Protein AF-A0A1H3J4U3-F1 (afdb_monomer_lite)

Structure (mmCIF, N/CA/C/O backbone):
data_AF-A0A1H3J4U3-F1
#
_entry.id   AF-A0A1H3J4U3-F1
#
loop_
_atom_site.group_PDB
_atom_site.id
_atom_site.type_symbol
_atom_site.label_atom_id
_atom_site.label_alt_id
_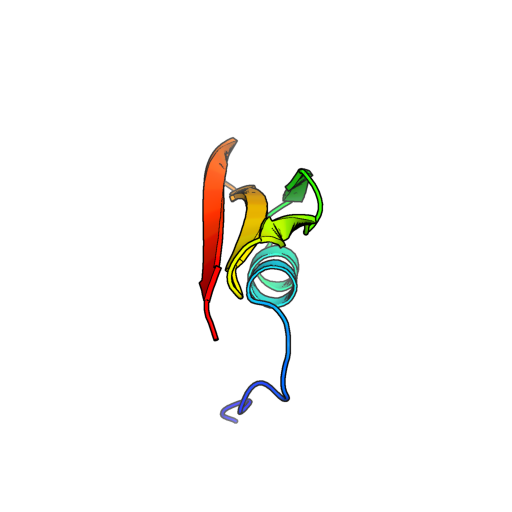atom_site.label_comp_id
_atom_site.label_asym_id
_atom_site.label_entity_id
_atom_site.label_seq_id
_atom_site.pdbx_PDB_ins_code
_atom_site.Cartn_x
_atom_site.Cartn_y
_atom_site.Cartn_z
_atom_site.occupancy
_atom_site.B_iso_or_equiv
_atom_site.auth_seq_id
_atom_site.auth_comp_id
_atom_site.auth_asym_id
_atom_site.auth_atom_id
_atom_site.pdbx_PDB_model_num
ATOM 1 N N . MET A 1 1 ? -17.095 -8.755 -24.095 1.00 37.28 1 MET A N 1
ATOM 2 C CA . MET A 1 1 ? -16.687 -9.524 -22.906 1.00 37.28 1 MET A CA 1
ATOM 3 C C . MET A 1 1 ? -16.327 -8.502 -21.845 1.00 37.28 1 MET A C 1
ATOM 5 O O . MET A 1 1 ? -15.280 -7.885 -21.953 1.00 37.28 1 MET A O 1
ATOM 9 N N . LEU A 1 2 ? -17.262 -8.201 -20.945 1.00 51.97 2 LEU A N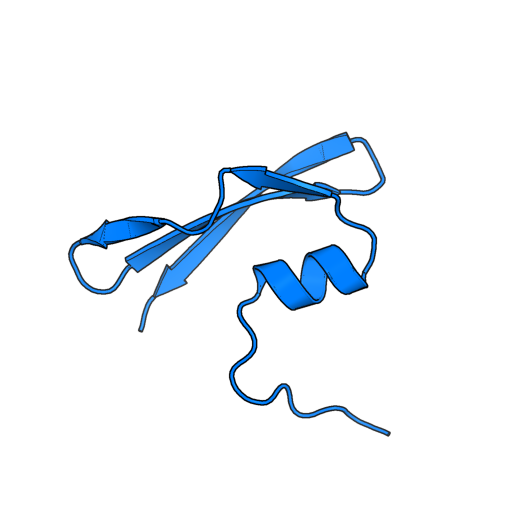 1
ATOM 10 C CA . LEU A 1 2 ? -17.051 -7.290 -19.822 1.00 51.97 2 LEU A CA 1
ATOM 11 C C . LEU A 1 2 ? -16.906 -8.208 -18.604 1.00 51.97 2 LEU A C 1
ATOM 13 O O . LEU A 1 2 ? -17.856 -8.922 -18.294 1.00 51.97 2 LEU A O 1
ATOM 17 N N . LEU A 1 3 ? -15.718 -8.298 -18.003 1.00 48.78 3 LEU A N 1
ATOM 18 C CA . LEU A 1 3 ? -15.594 -8.963 -16.708 1.00 48.78 3 LEU A CA 1
ATOM 19 C C . LEU A 1 3 ? -16.238 -8.043 -15.674 1.00 48.78 3 LEU A C 1
ATOM 21 O O . LEU A 1 3 ? -15.743 -6.946 -15.433 1.00 48.78 3 LEU A O 1
ATOM 25 N N . GLU A 1 4 ? -17.342 -8.479 -15.083 1.00 52.66 4 GLU A N 1
ATOM 26 C CA . GLU A 1 4 ? -17.777 -7.958 -13.791 1.00 52.66 4 GLU A CA 1
ATOM 27 C C . GLU A 1 4 ? -16.780 -8.511 -12.755 1.00 52.66 4 GLU A C 1
ATOM 29 O O . GLU A 1 4 ? -16.710 -9.736 -12.611 1.00 52.66 4 GLU A O 1
ATOM 34 N N . PRO A 1 5 ? -15.937 -7.689 -12.094 1.00 59.78 5 PRO A N 1
ATOM 35 C CA . PRO A 1 5 ? -14.943 -8.229 -11.177 1.00 59.78 5 PRO A CA 1
ATOM 36 C C . PRO A 1 5 ? -15.652 -8.818 -9.955 1.00 59.78 5 PRO A C 1
ATOM 38 O O . PRO A 1 5 ? -16.263 -8.109 -9.151 1.00 59.78 5 PRO A O 1
ATOM 41 N N . LEU A 1 6 ? -15.575 -10.142 -9.832 1.00 57.12 6 LEU A N 1
ATOM 42 C CA . LEU A 1 6 ? -16.073 -10.916 -8.703 1.00 57.12 6 LEU A CA 1
ATOM 43 C C . LEU A 1 6 ? -15.235 -10.598 -7.459 1.00 57.12 6 LEU A C 1
ATOM 45 O O . LEU A 1 6 ? -14.272 -11.297 -7.183 1.00 57.12 6 LEU A O 1
ATOM 49 N N . GLY A 1 7 ? -15.565 -9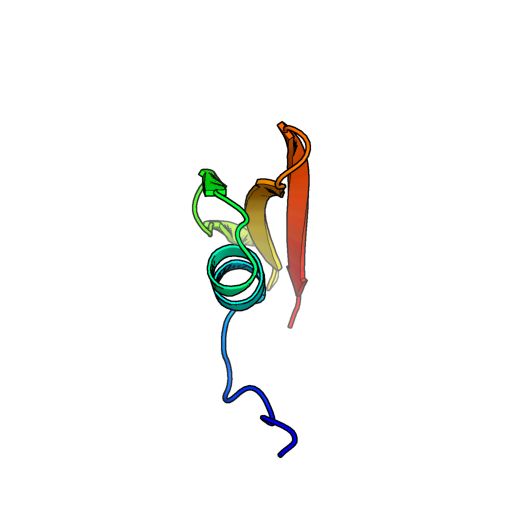.546 -6.708 1.00 59.97 7 GLY A N 1
ATOM 50 C CA . GLY A 1 7 ? -14.974 -9.302 -5.382 1.00 59.97 7 GLY A CA 1
ATOM 51 C C . GLY A 1 7 ? -13.438 -9.239 -5.336 1.00 59.97 7 GLY A C 1
ATOM 52 O O . GLY A 1 7 ? -12.855 -9.457 -4.275 1.00 59.97 7 GLY A O 1
ATOM 53 N N . GLU A 1 8 ? -12.776 -8.974 -6.465 1.00 59.38 8 GLU A N 1
ATOM 54 C CA . GLU A 1 8 ? -11.321 -8.894 -6.536 1.00 59.38 8 GLU A CA 1
ATOM 55 C C . GLU A 1 8 ? -10.847 -7.574 -5.929 1.00 59.38 8 GLU A C 1
ATOM 57 O O . GLU A 1 8 ? -11.379 -6.501 -6.223 1.00 59.38 8 GLU A O 1
ATOM 62 N N . SER A 1 9 ? -9.834 -7.640 -5.067 1.00 67.00 9 SER A N 1
ATOM 63 C CA . SER A 1 9 ? -9.221 -6.440 -4.508 1.00 67.00 9 SER A CA 1
ATOM 64 C C . SER A 1 9 ? -8.593 -5.595 -5.630 1.00 67.00 9 SER A C 1
ATOM 66 O O . SER A 1 9 ? -7.997 -6.145 -6.562 1.00 67.00 9 SER A O 1
ATOM 68 N N . PRO A 1 10 ? -8.659 -4.251 -5.553 1.00 71.81 10 PRO A N 1
ATOM 69 C CA . PRO A 1 10 ? -8.138 -3.361 -6.597 1.00 71.81 10 PRO A CA 1
ATOM 70 C C . PRO A 1 10 ? -6.641 -3.576 -6.872 1.00 71.81 10 PRO A C 1
ATOM 72 O O . PRO A 1 10 ? -6.174 -3.361 -7.986 1.00 71.81 10 PRO A O 1
ATOM 75 N N . SER A 1 11 ? -5.890 -4.073 -5.885 1.00 72.12 11 SER A N 1
ATOM 76 C CA . SER A 1 11 ? -4.494 -4.483 -6.045 1.00 72.12 11 SER A CA 1
ATOM 77 C C . SER A 1 11 ? -4.307 -5.613 -7.063 1.00 72.12 11 SER A C 1
ATOM 79 O O . SER A 1 11 ? -3.348 -5.584 -7.825 1.00 72.12 11 SER A O 1
ATOM 81 N N . THR A 1 12 ? -5.210 -6.596 -7.103 1.00 76.12 12 THR A N 1
ATOM 82 C CA . THR A 1 12 ? -5.125 -7.744 -8.022 1.00 76.12 12 THR A CA 1
ATOM 83 C C . THR A 1 12 ? -5.334 -7.302 -9.464 1.00 76.12 12 THR A C 1
ATOM 85 O O . THR A 1 12 ? -4.577 -7.700 -10.347 1.00 76.12 12 THR A O 1
ATOM 88 N N . VAL A 1 13 ? -6.298 -6.406 -9.687 1.00 78.94 13 VAL A N 1
ATOM 89 C CA . VAL A 1 13 ? -6.573 -5.829 -11.009 1.00 78.94 13 VAL A CA 1
ATOM 90 C C . VAL A 1 13 ? -5.363 -5.047 -11.527 1.00 78.94 13 VAL A C 1
ATOM 92 O O . VAL A 1 13 ? -4.977 -5.199 -12.682 1.00 78.94 13 VAL A O 1
ATOM 95 N N . LEU A 1 14 ? -4.721 -4.249 -10.670 1.00 77.56 14 LEU A N 1
ATOM 96 C CA . LEU A 1 14 ? -3.548 -3.458 -11.052 1.00 77.56 14 LEU A CA 1
ATOM 97 C C . LEU A 1 14 ? -2.324 -4.334 -11.334 1.00 77.56 14 LEU A C 1
ATOM 99 O O . LEU A 1 14 ? -1.610 -4.088 -12.303 1.00 77.56 14 LEU A O 1
ATOM 103 N N . VAL A 1 15 ? -2.109 -5.391 -10.546 1.00 79.62 15 VAL A N 1
ATOM 104 C CA . VAL A 1 15 ? -1.035 -6.359 -10.810 1.00 79.62 15 VAL A CA 1
ATOM 105 C C . VAL A 1 15 ? -1.269 -7.101 -12.127 1.00 79.62 15 VAL A C 1
ATOM 107 O O . VAL A 1 15 ? -0.344 -7.245 -12.923 1.00 79.62 15 VAL A O 1
ATOM 110 N N . ALA A 1 16 ? -2.508 -7.505 -12.417 1.00 78.12 16 ALA A N 1
ATOM 111 C CA . ALA A 1 16 ? -2.861 -8.101 -13.705 1.00 78.12 16 ALA A CA 1
ATOM 112 C C . ALA A 1 16 ? -2.654 -7.133 -14.888 1.00 78.12 16 ALA A C 1
ATOM 114 O O . ALA A 1 16 ? -2.364 -7.576 -15.998 1.00 78.12 16 ALA A O 1
ATOM 115 N N . ALA A 1 17 ? -2.755 -5.821 -14.650 1.00 82.75 17 ALA A N 1
ATOM 116 C CA . ALA A 1 17 ? -2.482 -4.773 -15.633 1.00 82.75 17 ALA A CA 1
ATOM 117 C C . ALA A 1 17 ? -0.985 -4.425 -15.785 1.00 82.75 17 ALA A C 1
ATOM 119 O O . ALA A 1 17 ? -0.647 -3.567 -16.598 1.00 82.75 17 ALA A O 1
ATOM 120 N N . GLY A 1 18 ? -0.088 -5.087 -15.044 1.00 84.38 18 GLY A N 1
ATOM 121 C CA . GLY A 1 18 ? 1.363 -4.908 -15.154 1.00 84.38 18 GLY A CA 1
ATOM 122 C C . GLY A 1 18 ? 2.001 -4.065 -14.051 1.00 84.38 18 GLY A C 1
ATOM 123 O O . GLY A 1 18 ? 3.211 -3.850 -14.091 1.00 84.38 18 GLY A O 1
ATOM 124 N N . ALA A 1 19 ? 1.235 -3.622 -13.050 1.00 90.00 19 ALA A N 1
ATOM 125 C CA . ALA A 1 19 ? 1.819 -3.029 -11.853 1.00 90.00 19 ALA 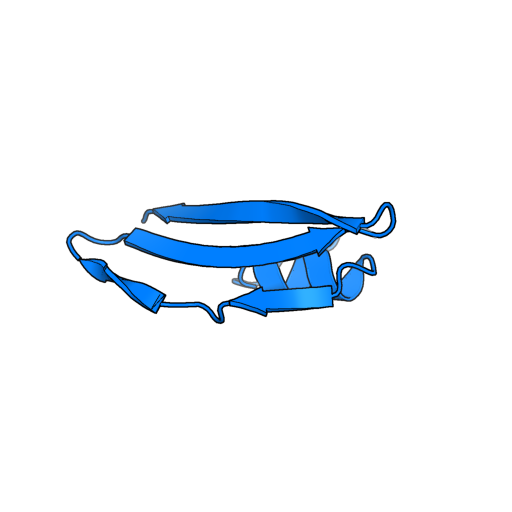A CA 1
ATOM 126 C C . ALA A 1 19 ? 2.555 -4.096 -11.025 1.00 90.00 19 ALA A C 1
ATOM 128 O O . ALA A 1 19 ? 2.174 -5.268 -10.982 1.00 90.00 19 ALA A O 1
ATOM 129 N N . THR A 1 20 ? 3.596 -3.687 -10.312 1.00 93.56 20 THR A N 1
ATOM 130 C CA . THR A 1 20 ? 4.317 -4.560 -9.385 1.00 93.56 20 THR A CA 1
ATOM 131 C C . THR A 1 20 ? 3.807 -4.363 -7.956 1.00 93.56 20 THR A C 1
ATOM 133 O O . THR A 1 20 ? 3.498 -3.237 -7.552 1.00 93.56 20 THR A O 1
ATOM 136 N N . PRO A 1 21 ? 3.663 -5.444 -7.168 1.00 91.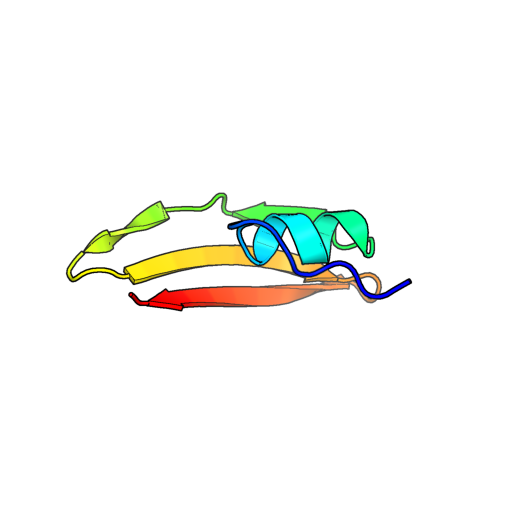19 21 PRO A N 1
ATOM 137 C CA . PRO A 1 21 ? 3.202 -5.334 -5.792 1.00 91.19 21 PRO A CA 1
ATOM 138 C C . PRO A 1 21 ? 4.245 -4.611 -4.934 1.00 91.19 21 PRO A C 1
ATOM 140 O O . PRO A 1 21 ? 5.416 -4.985 -4.919 1.00 91.19 21 PRO A O 1
ATOM 143 N N . GLY A 1 22 ? 3.799 -3.593 -4.198 1.00 92.19 22 GLY A N 1
ATOM 144 C CA . GLY A 1 22 ? 4.593 -2.897 -3.194 1.00 92.19 22 GLY A CA 1
ATOM 145 C C . GLY A 1 22 ? 4.260 -3.406 -1.794 1.00 92.19 22 GLY A C 1
ATOM 146 O O . GLY A 1 22 ? 4.449 -4.575 -1.458 1.00 92.19 22 GLY A O 1
ATOM 147 N N . GLN A 1 23 ? 3.744 -2.514 -0.953 1.00 92.31 23 GLN A N 1
ATOM 148 C CA . GLN A 1 23 ? 3.299 -2.853 0.388 1.00 92.31 23 GLN A CA 1
ATOM 149 C C . GLN A 1 23 ? 1.997 -3.671 0.302 1.00 92.31 23 GLN A C 1
ATOM 151 O O . GLN A 1 23 ? 1.035 -3.215 -0.327 1.00 92.31 23 GLN A O 1
ATOM 156 N N . PRO A 1 24 ? 1.930 -4.854 0.940 1.00 90.31 24 PRO A N 1
ATOM 157 C CA . PRO A 1 24 ? 0.747 -5.702 0.871 1.00 90.31 24 PRO A CA 1
ATOM 158 C C . PRO A 1 24 ? -0.462 -5.042 1.542 1.00 90.31 24 PRO A C 1
ATOM 160 O O . PRO A 1 24 ? -0.320 -4.120 2.353 1.00 90.31 24 PRO A O 1
ATOM 163 N N . VAL A 1 25 ? -1.654 -5.554 1.219 1.00 92.81 25 VAL A N 1
ATOM 164 C CA . VAL A 1 25 ? -2.914 -5.110 1.826 1.00 92.81 25 VAL A CA 1
ATOM 165 C C . VAL A 1 25 ? -2.830 -5.230 3.347 1.00 92.81 25 VAL A C 1
ATOM 167 O O . VAL A 1 25 ? -2.521 -6.299 3.874 1.00 92.81 25 VAL A O 1
ATOM 170 N N . ARG A 1 26 ? -3.142 -4.143 4.056 1.00 93.44 26 ARG A N 1
ATOM 171 C CA . ARG A 1 26 ? -3.263 -4.133 5.516 1.00 93.44 26 ARG A CA 1
ATOM 172 C C . ARG A 1 26 ? -4.495 -3.366 5.975 1.00 93.44 26 ARG A C 1
ATOM 174 O O . ARG A 1 26 ? -4.833 -2.326 5.408 1.00 93.44 26 ARG A O 1
ATOM 181 N N . ASP A 1 27 ? -5.115 -3.859 7.038 1.00 93.69 27 ASP A N 1
ATOM 182 C CA . ASP A 1 27 ? -6.174 -3.152 7.753 1.00 93.69 27 ASP A CA 1
ATOM 183 C C . ASP A 1 27 ? -5.580 -2.033 8.620 1.00 93.69 27 ASP A C 1
ATOM 185 O O . ASP A 1 27 ? -4.525 -2.195 9.240 1.00 93.69 27 ASP A O 1
ATOM 189 N N . VAL A 1 28 ? -6.236 -0.873 8.619 1.00 95.56 28 VAL A N 1
ATOM 190 C CA . VAL A 1 28 ? -5.852 0.292 9.437 1.00 95.56 28 VAL A CA 1
ATOM 191 C C . VAL A 1 28 ? -6.969 0.739 10.387 1.00 95.56 28 VAL A C 1
ATOM 193 O O . VAL A 1 28 ? -6.917 1.840 10.933 1.00 95.56 28 VAL A O 1
ATOM 196 N N . GLY A 1 29 ? -7.977 -0.107 10.595 1.00 93.38 29 GLY A N 1
ATOM 197 C CA . GLY A 1 29 ? -9.132 0.143 11.443 1.00 93.38 29 GLY A CA 1
ATOM 198 C C . GLY A 1 29 ? -10.253 0.942 10.771 1.00 93.38 29 GLY A C 1
ATOM 199 O O . GLY A 1 29 ? -10.073 1.687 9.801 1.00 93.38 29 GLY A O 1
ATOM 200 N N . GLY A 1 30 ? -11.462 0.797 11.322 1.00 93.88 30 GLY A N 1
ATOM 201 C CA . GLY A 1 30 ? -12.653 1.511 10.856 1.00 93.88 30 GLY A CA 1
ATOM 202 C C . GLY A 1 30 ? -13.018 1.185 9.407 1.00 93.88 30 GLY A C 1
ATOM 203 O O . GLY A 1 30 ? -13.255 2.115 8.635 1.00 93.88 30 GLY A O 1
ATOM 204 N N . GLY A 1 31 ? -12.970 -0.102 9.041 1.00 93.50 31 GLY A N 1
ATOM 205 C CA . GLY A 1 31 ? -13.402 -0.617 7.736 1.00 93.50 31 GLY A CA 1
ATOM 206 C C . GLY A 1 31 ? -12.504 -0.249 6.552 1.00 93.50 31 GLY A C 1
ATOM 207 O O . GLY A 1 31 ? -12.959 -0.318 5.414 1.00 93.50 31 GLY A O 1
ATOM 208 N N . LYS A 1 32 ? -11.258 0.178 6.805 1.00 92.88 32 LYS A N 1
ATOM 209 C CA . LYS A 1 32 ? -10.327 0.642 5.768 1.00 92.88 32 LYS A CA 1
ATOM 210 C C . LYS A 1 32 ? -9.145 -0.301 5.591 1.00 92.88 32 LYS A C 1
ATOM 212 O O . LYS A 1 32 ? -8.467 -0.649 6.557 1.00 92.88 32 LYS A O 1
ATOM 217 N N . LEU A 1 33 ? -8.849 -0.603 4.332 1.00 94.38 33 LEU A N 1
ATOM 218 C CA . LEU A 1 33 ? -7.673 -1.344 3.893 1.00 94.38 33 LEU A CA 1
ATOM 219 C C . LEU A 1 33 ? -6.782 -0.438 3.044 1.00 94.38 33 LEU A C 1
ATOM 221 O O . LEU A 1 33 ? -7.288 0.334 2.228 1.00 94.38 33 LEU A O 1
ATOM 225 N N . ILE A 1 34 ? -5.465 -0.558 3.199 1.00 95.19 34 ILE A N 1
ATOM 226 C CA . ILE A 1 34 ? -4.493 0.126 2.338 1.00 95.19 34 ILE A CA 1
ATOM 227 C C . ILE A 1 34 ? -3.507 -0.852 1.708 1.00 95.19 34 ILE A C 1
ATOM 229 O O . ILE A 1 34 ? -3.202 -1.881 2.306 1.00 95.19 34 ILE A O 1
ATOM 233 N N . ALA A 1 35 ? -2.962 -0.498 0.548 1.00 95.31 35 ALA A N 1
ATOM 234 C CA . ALA A 1 35 ? -1.846 -1.190 -0.102 1.00 95.31 35 ALA A CA 1
ATOM 235 C C . ALA A 1 35 ? -1.022 -0.197 -0.935 1.00 95.31 35 ALA A C 1
ATOM 237 O O . ALA A 1 35 ? -1.458 0.938 -1.142 1.00 95.31 35 ALA A O 1
ATOM 238 N N . THR A 1 36 ? 0.135 -0.619 -1.446 1.00 95.50 36 THR A N 1
ATOM 239 C CA . THR A 1 36 ? 0.814 0.115 -2.522 1.00 95.50 36 THR A CA 1
ATOM 240 C C . THR A 1 36 ? 1.165 -0.797 -3.687 1.00 95.50 36 THR A C 1
ATOM 242 O O . THR A 1 36 ? 1.416 -1.992 -3.518 1.00 95.50 36 THR A O 1
ATOM 245 N N . VAL A 1 37 ? 1.181 -0.214 -4.878 1.00 94.50 37 VAL A N 1
ATOM 246 C CA . VAL A 1 37 ? 1.700 -0.827 -6.103 1.00 94.50 37 VAL A CA 1
ATOM 247 C C . VAL A 1 37 ? 2.635 0.162 -6.784 1.00 94.50 37 VAL A C 1
ATOM 249 O O . VAL A 1 37 ? 2.519 1.367 -6.560 1.00 94.50 37 VAL A O 1
ATOM 252 N N . THR A 1 38 ? 3.540 -0.343 -7.610 1.00 95.50 38 THR A N 1
ATOM 253 C CA . THR A 1 38 ? 4.345 0.483 -8.511 1.00 95.50 38 THR A CA 1
ATOM 254 C C . THR A 1 38 ? 3.869 0.245 -9.935 1.00 95.50 38 THR A C 1
ATOM 256 O O . THR A 1 38 ? 3.778 -0.912 -10.351 1.00 95.50 38 THR A O 1
ATOM 259 N N . ASP A 1 39 ? 3.525 1.300 -10.667 1.00 91.88 39 ASP A N 1
ATOM 260 C CA . ASP A 1 39 ? 3.078 1.173 -12.056 1.00 91.88 39 ASP A CA 1
ATOM 261 C C . ASP A 1 39 ? 4.236 0.898 -13.035 1.00 91.88 39 ASP A C 1
ATOM 263 O O . ASP A 1 39 ? 5.387 0.694 -12.638 1.00 91.88 39 ASP A O 1
ATOM 267 N N . ALA A 1 40 ? 3.913 0.825 -14.328 1.00 89.94 40 ALA A N 1
ATOM 268 C CA . ALA A 1 40 ? 4.882 0.520 -15.377 1.00 89.94 40 ALA A CA 1
ATOM 269 C C . ALA A 1 40 ? 5.912 1.642 -15.604 1.00 89.94 40 ALA A C 1
ATOM 271 O O . ALA A 1 40 ? 7.000 1.365 -16.112 1.00 89.94 40 ALA A O 1
ATOM 272 N N . ASP A 1 41 ? 5.586 2.875 -15.220 1.00 90.69 41 ASP A N 1
ATOM 273 C CA . ASP A 1 41 ? 6.464 4.041 -15.314 1.00 90.69 41 ASP A CA 1
ATOM 274 C C . ASP A 1 41 ? 7.393 4.153 -14.088 1.00 90.69 41 ASP A C 1
ATOM 276 O O . ASP A 1 41 ? 8.404 4.859 -14.120 1.00 90.69 41 ASP A O 1
ATOM 280 N N . GLY A 1 42 ? 7.114 3.379 -13.034 1.00 94.00 42 GLY A N 1
ATOM 281 C CA . GLY A 1 42 ? 7.892 3.334 -11.800 1.00 94.00 42 GLY A CA 1
ATOM 282 C C . GLY A 1 42 ? 7.316 4.203 -10.682 1.00 94.00 42 GLY A C 1
ATOM 283 O O . GLY A 1 42 ? 7.940 4.310 -9.622 1.00 94.00 42 GLY A O 1
ATOM 284 N N . ASP A 1 43 ? 6.138 4.794 -10.880 1.00 96.00 43 ASP A N 1
ATOM 285 C CA . ASP A 1 43 ? 5.477 5.621 -9.879 1.00 96.00 43 ASP A CA 1
ATOM 286 C C . ASP A 1 43 ? 4.804 4.759 -8.804 1.00 96.00 43 ASP A C 1
ATOM 288 O O . ASP A 1 43 ? 4.180 3.728 -9.073 1.00 96.00 43 ASP A O 1
ATOM 292 N N . VAL A 1 44 ? 4.925 5.186 -7.542 1.00 95.88 44 VAL A N 1
ATOM 293 C CA . VAL A 1 44 ? 4.332 4.485 -6.395 1.00 95.88 44 VAL A CA 1
ATOM 294 C C . VAL A 1 44 ? 2.930 5.019 -6.128 1.00 95.88 44 VAL A C 1
ATOM 296 O O . VAL A 1 44 ? 2.752 6.177 -5.749 1.00 95.88 44 VAL A O 1
ATOM 299 N N . LEU A 1 45 ? 1.934 4.143 -6.238 1.00 94.38 45 LEU A N 1
ATOM 300 C CA . LEU A 1 45 ? 0.527 4.467 -6.033 1.00 94.38 45 LEU A CA 1
ATOM 301 C C . LEU A 1 45 ? 0.016 3.876 -4.716 1.00 94.38 45 LEU A C 1
ATOM 303 O O . LEU A 1 45 ? 0.177 2.685 -4.435 1.00 94.38 45 LEU A O 1
ATOM 307 N N . GLY A 1 46 ? -0.635 4.715 -3.908 1.00 94.62 46 GLY A N 1
ATOM 308 C CA . GLY A 1 46 ? -1.345 4.294 -2.701 1.00 94.62 46 GLY A CA 1
ATOM 309 C C . GLY A 1 46 ? -2.783 3.888 -3.015 1.00 94.62 46 GLY A C 1
ATOM 310 O O . GLY A 1 46 ? -3.525 4.649 -3.629 1.00 94.62 46 GLY A O 1
ATOM 311 N N . LEU A 1 47 ? -3.189 2.705 -2.557 1.00 94.19 47 LEU A N 1
ATOM 312 C CA . LEU A 1 47 ? -4.554 2.204 -2.686 1.00 94.19 47 LEU A CA 1
ATOM 313 C C . LEU A 1 47 ? -5.264 2.302 -1.340 1.00 94.19 47 LEU A C 1
ATOM 315 O O . LEU A 1 47 ? -4.707 1.912 -0.314 1.00 94.19 47 LEU A O 1
ATOM 319 N N . LEU A 1 48 ? -6.504 2.783 -1.364 1.00 93.00 48 LEU A N 1
ATOM 320 C CA . LEU A 1 48 ? -7.417 2.795 -0.229 1.00 93.00 48 LEU A CA 1
ATOM 321 C C . LEU A 1 48 ? -8.710 2.103 -0.647 1.00 93.00 48 LEU A C 1
ATOM 323 O O . LEU A 1 48 ? -9.337 2.493 -1.629 1.00 93.00 48 LEU A O 1
ATOM 327 N N . GLN A 1 49 ? -9.126 1.118 0.136 1.00 89.06 49 GLN A N 1
ATOM 328 C CA . GLN A 1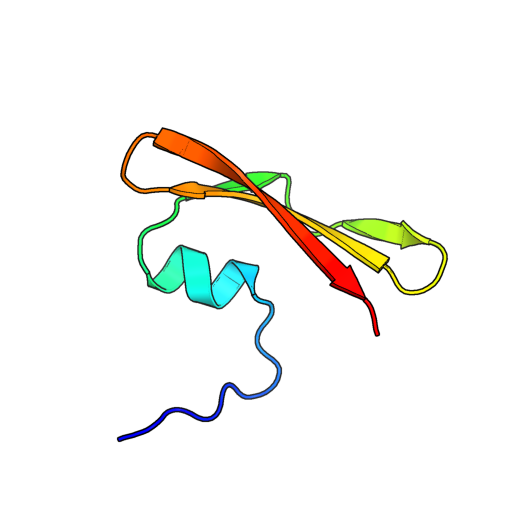 49 ? -10.447 0.519 0.038 1.00 89.06 49 GLN A CA 1
ATOM 329 C C . GLN A 1 49 ? -11.193 0.780 1.344 1.00 89.06 49 GLN A C 1
ATOM 331 O O . GLN A 1 49 ? -10.668 0.530 2.428 1.00 89.06 49 GLN A O 1
ATOM 336 N N . SER A 1 50 ? -12.415 1.286 1.229 1.00 86.19 50 SER A N 1
ATOM 337 C CA . SER A 1 50 ? -13.373 1.410 2.327 1.00 86.19 50 SER A CA 1
ATOM 338 C C . SER A 1 50 ? -14.596 0.569 1.983 1.00 86.19 50 SER A C 1
ATOM 340 O O . SER A 1 50 ? -14.941 0.470 0.805 1.00 86.19 50 SER A O 1
ATOM 342 N N . SER A 1 51 ? -15.221 -0.031 2.997 1.00 71.44 51 SER A N 1
ATOM 343 C CA . SER A 1 51 ? -16.558 -0.634 2.888 1.00 71.44 51 SER A CA 1
ATOM 344 C C . SER A 1 51 ? -17.611 0.368 2.437 1.00 71.44 51 SER A C 1
ATOM 346 O O . SER A 1 51 ? -17.492 1.532 2.898 1.00 71.44 51 SER A O 1
#

Radius of gyration: 11.74 Å; chains: 1; bounding box: 26×16×34 Å

pLDDT: mean 83.25, std 15.09, range [37.28, 96.0]

Sequence (51 aa):
MLLEPLGESPSTVLVAAGATPGQPVRDVGGGKLIATVTDADGDVLGLLQSS

Secondary structure (DSSP, 8-state):
------S--HHHHHHHTTPEE-SPPEE-STTEEEEEEE-TTS-EEEEEEE-

Foldseek 3Di:
DDDPDDPDDVQVVQVVVPWAFDADWDDPDDQKIWGWTAHPVRDIDIDIDGD